Protein AF-A0A9R1XUK2-F1 (afdb_monomer_lite)

Radius of gyration: 15.47 Å; chains: 1; bounding box: 28×23×52 Å

Foldseek 3Di:
DDDPPPPDAEEAEQAQAPPDDCSVVSNCCQCVDDDPRYDYHYLHPADADPDVRHHGDPVSVVVVVVSVVVVVVVSVVVVVD

Sequence (81 aa):
MYKINLSFSVSCVALASESGPYTIVVREAQLEMKLANLKTVDAMGLSLQQPENLHLTTPSQVSLGKILTKSFLQVCHYHNL

InterPro domains:
  IPR005181 Sialate O-acetylesterase domain [PF03629] (10-74)
  IPR036514 SGNH hydrolase superfamily [G3DSA:3.40.50.1110] (4-76)
  IPR052940 Carbohydrate Esterase 6 [PTHR31988] (12-76)

pLDDT: mean 86.23, std 17.01, range [37.91, 98.38]

Structure (mmCIF, N/CA/C/O backbone):
data_AF-A0A9R1XUK2-F1
#
_entry.id   AF-A0A9R1XUK2-F1
#
loop_
_atom_site.group_PDB
_atom_site.id
_atom_site.type_symbol
_atom_site.label_atom_id
_atom_site.label_alt_id
_atom_site.label_comp_id
_atom_site.label_asym_id
_atom_site.label_entity_id
_atom_site.label_seq_id
_atom_site.pdbx_PDB_ins_code
_atom_site.Cartn_x
_atom_site.Cartn_y
_atom_site.Cartn_z
_atom_site.occupancy
_atom_site.B_iso_or_equiv
_atom_site.auth_seq_id
_atom_site.auth_comp_id
_atom_site.auth_asym_id
_atom_site.auth_atom_id
_atom_site.pdbx_PDB_model_num
ATOM 1 N N . MET A 1 1 ? -7.066 -10.961 36.476 1.00 37.91 1 MET A N 1
ATOM 2 C CA . MET A 1 1 ? -6.414 -11.341 35.203 1.00 37.91 1 MET A CA 1
ATOM 3 C C . MET A 1 1 ? -6.946 -10.406 34.123 1.00 37.91 1 MET A C 1
ATOM 5 O O . MET A 1 1 ? -8.070 -10.588 33.676 1.00 37.91 1 MET A O 1
ATOM 9 N N . TYR A 1 2 ? -6.215 -9.342 33.787 1.00 38.75 2 TYR A N 1
ATOM 10 C CA . TYR A 1 2 ? -6.640 -8.402 32.747 1.00 38.75 2 TYR A CA 1
ATOM 11 C C . TYR A 1 2 ? -6.283 -9.001 31.385 1.00 38.75 2 TYR A C 1
ATOM 13 O O . TYR A 1 2 ? -5.111 -9.068 31.024 1.00 38.75 2 TYR A O 1
ATOM 21 N N . LYS A 1 3 ? -7.281 -9.490 30.643 1.00 37.94 3 LYS A N 1
ATOM 22 C CA . LYS A 1 3 ? -7.117 -9.766 29.212 1.00 37.94 3 LYS A CA 1
ATOM 23 C C . LYS A 1 3 ? -7.053 -8.413 28.509 1.00 37.94 3 LYS A C 1
ATOM 25 O O . LYS A 1 3 ? -8.086 -7.796 28.271 1.00 37.94 3 LYS A O 1
ATOM 30 N N . ILE A 1 4 ? -5.847 -7.945 28.204 1.00 45.78 4 ILE A N 1
ATOM 31 C CA . ILE A 1 4 ? -5.666 -6.876 27.222 1.00 45.78 4 ILE A CA 1
ATOM 32 C C . ILE A 1 4 ? -6.051 -7.502 25.881 1.00 45.78 4 ILE A C 1
ATOM 34 O O . ILE A 1 4 ? -5.324 -8.337 25.347 1.00 45.78 4 ILE A O 1
ATOM 38 N N . ASN A 1 5 ? -7.244 -7.186 25.387 1.00 45.75 5 ASN A N 1
ATOM 39 C CA . ASN A 1 5 ? -7.704 -7.634 24.081 1.00 45.75 5 ASN A CA 1
ATOM 40 C C . ASN A 1 5 ? -7.006 -6.749 23.036 1.00 45.75 5 ASN A C 1
ATOM 42 O O . ASN A 1 5 ? -7.532 -5.714 22.638 1.00 45.75 5 ASN A O 1
ATOM 46 N N . LEU A 1 6 ? -5.762 -7.083 22.675 1.00 50.72 6 LEU A N 1
ATOM 47 C CA . LEU A 1 6 ? -5.091 -6.447 21.541 1.00 50.72 6 LEU A CA 1
ATOM 48 C C . LEU A 1 6 ? -5.796 -6.914 20.266 1.00 50.72 6 LEU A C 1
ATOM 50 O O . LEU A 1 6 ? -5.417 -7.912 19.654 1.00 50.72 6 LEU A O 1
ATOM 54 N N . SER A 1 7 ? -6.839 -6.192 19.871 1.00 66.69 7 SER A N 1
ATOM 55 C CA . SER A 1 7 ? -7.445 -6.323 18.551 1.00 66.69 7 SER A CA 1
ATOM 56 C C . SER A 1 7 ? -6.424 -5.852 17.512 1.00 66.69 7 SER A C 1
ATOM 58 O O . SER A 1 7 ? -6.317 -4.664 17.208 1.00 66.69 7 SER A O 1
ATOM 60 N N . PHE A 1 8 ? -5.597 -6.776 17.017 1.00 73.38 8 PHE A N 1
ATOM 61 C CA . PHE A 1 8 ? -4.592 -6.478 16.002 1.00 73.38 8 PHE A CA 1
ATOM 62 C C . PHE A 1 8 ? -5.283 -6.008 14.722 1.00 73.38 8 PHE A C 1
ATOM 64 O O . PHE A 1 8 ? -6.158 -6.697 14.195 1.00 73.38 8 PHE A O 1
ATOM 71 N N . SER A 1 9 ? -4.896 -4.825 14.250 1.00 80.25 9 SER A N 1
ATOM 72 C CA . SER A 1 9 ? -5.453 -4.199 13.054 1.00 80.25 9 SER A CA 1
ATOM 73 C C . SER A 1 9 ? -4.446 -4.261 11.920 1.00 80.25 9 SER A C 1
ATOM 75 O O . SER A 1 9 ? -3.300 -3.843 12.077 1.00 80.25 9 SER A O 1
ATOM 77 N N . VAL A 1 10 ? -4.880 -4.776 10.775 1.00 87.50 10 VAL A N 1
ATOM 78 C CA . VAL A 1 10 ? -4.055 -4.942 9.578 1.00 87.50 10 VAL A CA 1
ATOM 79 C C . VAL A 1 10 ? -4.435 -3.868 8.570 1.00 87.50 10 VAL A C 1
ATOM 81 O O . VAL A 1 10 ? -5.608 -3.707 8.241 1.00 87.50 10 VAL A O 1
ATOM 84 N N . SER A 1 11 ? -3.438 -3.141 8.063 1.00 90.19 11 SER A N 1
ATOM 85 C CA . SER A 1 11 ? -3.601 -2.285 6.885 1.00 90.19 11 SER A CA 1
ATOM 86 C C . SER A 1 11 ? -2.929 -2.944 5.683 1.00 90.19 11 SER A C 1
ATOM 88 O O . SER A 1 11 ? -1.705 -3.036 5.633 1.00 90.19 11 SER A O 1
ATOM 90 N N . CYS A 1 12 ? -3.724 -3.418 4.730 1.00 92.62 12 CYS A N 1
ATOM 91 C CA . CYS A 1 12 ? -3.244 -3.893 3.438 1.00 92.62 12 CYS A CA 1
ATOM 92 C C . CYS A 1 12 ? -3.132 -2.732 2.449 1.00 92.62 12 CYS A C 1
ATOM 94 O O . CYS A 1 12 ? -3.810 -1.715 2.584 1.00 92.62 12 CYS A O 1
ATOM 96 N N . VAL A 1 13 ? -2.288 -2.898 1.434 1.00 96.69 13 VAL A N 1
ATOM 97 C CA . VAL A 1 13 ? -2.137 -1.941 0.335 1.00 96.69 13 VAL A CA 1
ATOM 98 C C . VAL A 1 13 ? -2.467 -2.655 -0.968 1.00 96.69 13 VAL A C 1
ATOM 100 O O . VAL A 1 13 ?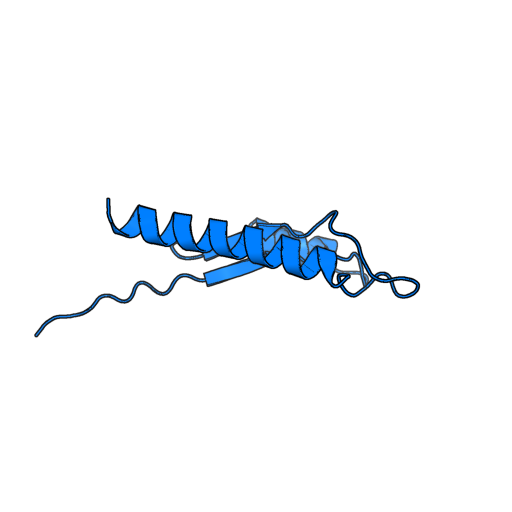 -1.851 -3.677 -1.273 1.00 96.69 13 VAL A O 1
ATOM 103 N N . ALA A 1 14 ? -3.431 -2.128 -1.722 1.00 97.44 14 ALA A N 1
ATOM 104 C CA . ALA A 1 14 ? -3.697 -2.598 -3.073 1.00 97.44 14 ALA A CA 1
ATOM 105 C C . ALA A 1 14 ? -2.559 -2.155 -4.004 1.00 97.44 14 ALA A C 1
ATOM 107 O O . ALA A 1 14 ? -2.112 -1.008 -3.926 1.00 97.44 14 ALA A O 1
ATOM 108 N N . LEU A 1 15 ? -2.070 -3.060 -4.858 1.00 97.12 15 LEU A N 1
ATOM 109 C CA . LEU A 1 15 ? -0.872 -2.832 -5.682 1.00 97.12 15 LEU A CA 1
ATOM 110 C C . LEU A 1 15 ? -0.956 -1.531 -6.494 1.00 97.12 15 LEU A C 1
ATOM 112 O O . LEU A 1 15 ? -1.933 -1.312 -7.198 1.00 97.12 15 LEU A O 1
ATOM 116 N N . ALA A 1 16 ? 0.073 -0.686 -6.430 1.00 96.38 16 ALA A N 1
ATOM 117 C CA . ALA A 1 16 ? 0.077 0.620 -7.101 1.00 96.38 16 ALA A CA 1
ATOM 118 C C . ALA A 1 16 ? 0.443 0.566 -8.593 1.00 96.38 16 ALA A C 1
ATOM 120 O O . ALA A 1 16 ? 0.207 1.530 -9.316 1.00 96.38 16 ALA A O 1
ATOM 121 N N . SER A 1 17 ? 1.067 -0.527 -9.031 1.00 94.69 17 SER A N 1
ATOM 122 C CA . SER A 1 17 ? 1.572 -0.717 -10.388 1.00 94.69 17 SER A CA 1
ATOM 123 C C . SER A 1 17 ? 0.884 -1.891 -11.067 1.00 94.69 17 SER A C 1
ATOM 125 O O . SER A 1 17 ? 0.540 -2.881 -10.426 1.00 94.69 17 SER A O 1
ATOM 127 N N . GLU A 1 18 ? 0.718 -1.788 -12.382 1.00 88.12 18 GLU A N 1
ATOM 128 C CA . GLU A 1 18 ? 0.124 -2.819 -13.238 1.00 88.12 18 GLU A CA 1
ATOM 129 C C . GLU A 1 18 ? 1.211 -3.702 -13.854 1.00 88.12 18 GLU A C 1
ATOM 131 O O . GLU A 1 18 ? 1.368 -3.793 -15.069 1.00 88.12 18 GLU A O 1
ATOM 136 N N . SER A 1 19 ? 2.025 -4.318 -12.995 1.00 88.06 19 SER A N 1
ATOM 137 C CA . SER A 1 19 ? 3.096 -5.204 -13.444 1.00 88.06 19 SER A CA 1
ATOM 138 C C . SER A 1 19 ? 2.669 -6.667 -13.395 1.00 88.06 19 SER A C 1
ATOM 140 O O . SER A 1 19 ? 2.489 -7.249 -12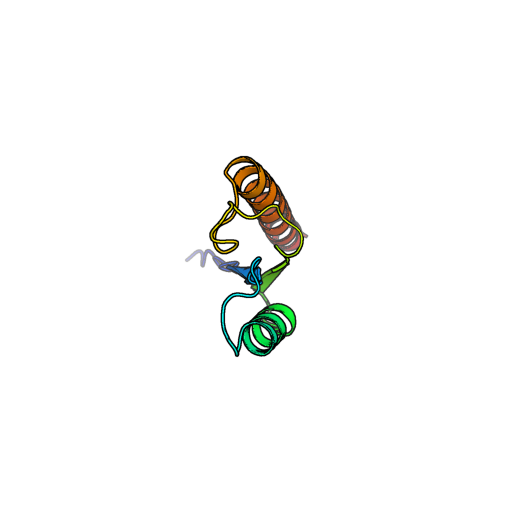.321 1.00 88.06 19 SER A O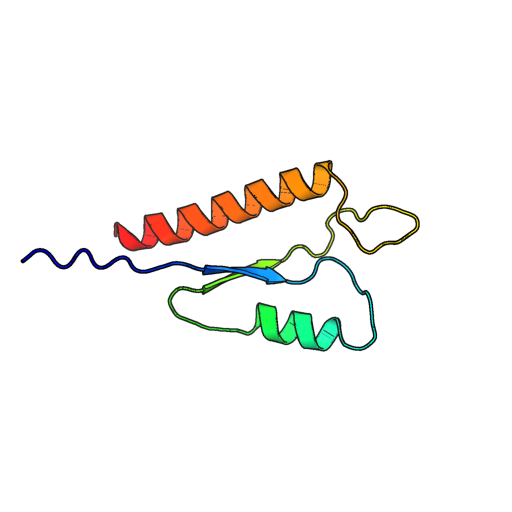 1
ATOM 142 N N . GLY A 1 20 ? 2.553 -7.265 -14.580 1.00 88.38 20 GLY A N 1
ATOM 143 C CA . GLY A 1 20 ? 2.271 -8.683 -14.770 1.00 88.38 20 GLY A CA 1
ATOM 144 C C . GLY A 1 20 ? 0.812 -8.996 -15.126 1.00 88.38 20 GLY A C 1
ATOM 145 O O . GLY A 1 20 ? -0.076 -8.156 -15.014 1.00 88.38 20 GLY A O 1
ATOM 146 N N . PRO A 1 21 ? 0.540 -10.235 -15.568 1.00 93.06 21 PRO A N 1
ATOM 147 C CA . PRO A 1 21 ? -0.751 -10.601 -16.156 1.00 93.06 21 PRO A CA 1
ATOM 148 C C . PRO A 1 21 ? -1.907 -10.684 -15.148 1.00 93.06 21 PRO A C 1
ATOM 150 O O . PRO A 1 21 ? -3.064 -10.706 -15.552 1.00 93.06 21 PRO A O 1
ATOM 153 N N . TYR A 1 22 ? -1.616 -10.737 -13.845 1.00 95.44 22 TYR A N 1
ATOM 154 C CA . TYR A 1 22 ? -2.617 -10.979 -12.799 1.00 95.44 22 TYR A CA 1
ATOM 155 C C . TYR A 1 22 ? -2.848 -9.783 -11.873 1.00 95.44 22 TYR A C 1
ATOM 157 O O . TYR A 1 22 ? -3.537 -9.927 -10.865 1.00 95.44 22 TYR A O 1
ATOM 165 N N . THR A 1 23 ? -2.296 -8.602 -12.176 1.00 94.75 23 THR A N 1
ATOM 166 C CA . THR A 1 23 ? -2.407 -7.446 -11.272 1.00 94.75 23 THR A CA 1
ATOM 167 C C . THR A 1 23 ? -3.860 -7.054 -11.010 1.00 94.75 23 THR A C 1
ATOM 169 O O . THR A 1 23 ? -4.195 -6.729 -9.876 1.00 94.75 23 THR A O 1
ATOM 172 N N . ILE A 1 24 ? -4.732 -7.145 -12.019 1.00 94.56 24 ILE A N 1
ATOM 173 C CA . ILE A 1 24 ? -6.167 -6.855 -11.876 1.00 94.56 24 ILE A CA 1
ATOM 174 C C . ILE A 1 24 ? -6.796 -7.789 -10.835 1.00 94.56 24 ILE A C 1
ATOM 176 O O . ILE A 1 24 ? -7.329 -7.314 -9.838 1.00 94.56 24 ILE A O 1
ATOM 180 N N . VAL A 1 25 ? -6.623 -9.105 -10.999 1.00 96.69 25 VAL A N 1
ATOM 181 C CA . VAL A 1 25 ? -7.175 -10.126 -10.088 1.00 96.69 25 VAL A CA 1
ATOM 182 C C . VAL A 1 25 ? -6.628 -9.966 -8.666 1.00 96.69 25 VAL A C 1
ATOM 184 O O . VAL A 1 25 ? -7.366 -10.076 -7.689 1.00 96.69 25 VAL A O 1
ATOM 187 N N . VAL A 1 26 ? -5.330 -9.675 -8.527 1.00 96.25 26 VAL A N 1
ATOM 188 C CA . VAL A 1 26 ? -4.713 -9.440 -7.213 1.00 96.25 26 VAL A CA 1
ATOM 189 C C . VAL A 1 26 ? -5.282 -8.181 -6.558 1.00 96.25 26 VAL A C 1
ATOM 191 O O . VAL A 1 26 ? -5.593 -8.207 -5.368 1.00 96.25 26 VAL A O 1
ATOM 194 N N . ARG A 1 27 ? -5.447 -7.089 -7.314 1.00 97.06 27 ARG A N 1
ATOM 195 C CA . ARG A 1 27 ? -6.028 -5.841 -6.799 1.00 97.06 27 ARG A CA 1
ATOM 196 C C . ARG A 1 27 ? -7.483 -6.023 -6.385 1.00 97.06 27 ARG A C 1
ATOM 198 O O . ARG A 1 27 ? -7.840 -5.577 -5.298 1.00 97.06 27 ARG A O 1
ATOM 205 N N . GLU A 1 28 ? -8.295 -6.690 -7.200 1.00 96.81 28 GLU A N 1
ATOM 206 C CA . GLU A 1 28 ? -9.685 -7.023 -6.865 1.00 96.81 28 GLU A CA 1
ATOM 207 C C . GLU A 1 28 ? -9.748 -7.796 -5.546 1.00 96.81 28 GLU A C 1
ATOM 209 O O . GLU A 1 28 ? -10.408 -7.355 -4.606 1.00 96.81 28 GLU A O 1
ATOM 214 N N . ALA A 1 29 ? -8.951 -8.859 -5.403 1.00 96.56 29 ALA A N 1
ATOM 215 C CA . ALA A 1 29 ? -8.891 -9.630 -4.165 1.00 96.56 29 ALA A CA 1
ATOM 216 C C . ALA A 1 29 ? -8.481 -8.778 -2.947 1.00 96.56 29 ALA A C 1
ATOM 218 O O . ALA A 1 29 ? -9.044 -8.932 -1.866 1.00 96.56 29 ALA A O 1
ATOM 219 N N . GLN A 1 30 ? -7.523 -7.857 -3.102 1.00 97.12 30 GLN A N 1
ATOM 220 C CA . GLN A 1 30 ? -7.090 -6.958 -2.024 1.00 97.12 30 GLN A CA 1
ATOM 221 C C . GLN A 1 30 ? -8.185 -5.964 -1.606 1.00 97.12 30 GLN A C 1
ATOM 223 O O . GLN A 1 30 ? -8.335 -5.683 -0.413 1.00 97.12 30 GLN A O 1
ATOM 228 N N . LEU A 1 31 ? -8.924 -5.415 -2.572 1.00 96.12 31 LEU A N 1
ATOM 229 C CA . LEU A 1 31 ? -9.955 -4.396 -2.351 1.00 96.12 31 LEU A CA 1
ATOM 230 C C . LEU A 1 31 ? -11.273 -4.992 -1.844 1.00 96.12 31 LEU A C 1
ATOM 232 O O . LEU A 1 31 ? -11.957 -4.371 -1.031 1.00 96.12 31 LEU A O 1
ATOM 236 N N . GLU A 1 32 ? -11.622 -6.197 -2.286 1.00 96.38 32 GLU A N 1
ATOM 237 C CA . GLU A 1 32 ? -12.865 -6.874 -1.909 1.00 96.38 32 GLU A CA 1
ATOM 238 C C . GLU A 1 32 ? -12.758 -7.668 -0.600 1.00 96.38 32 GLU A C 1
ATOM 240 O O . GLU A 1 32 ? -13.778 -8.106 -0.060 1.00 96.38 32 GLU A O 1
ATOM 245 N N . MET A 1 33 ? -11.551 -7.840 -0.050 1.00 92.56 33 MET A N 1
ATOM 246 C CA . MET A 1 33 ? -11.338 -8.585 1.189 1.00 92.56 33 MET A CA 1
ATOM 247 C C . MET A 1 33 ? -11.991 -7.883 2.390 1.00 92.56 33 MET A C 1
ATOM 249 O O . MET A 1 33 ? -11.542 -6.837 2.858 1.00 92.56 33 MET A O 1
ATOM 253 N N . LYS A 1 34 ? -13.046 -8.499 2.935 1.00 88.75 34 LYS A N 1
ATOM 254 C CA . LYS A 1 34 ? -13.800 -7.994 4.094 1.00 88.75 34 LYS A CA 1
ATOM 255 C C . LYS A 1 34 ? -13.494 -8.822 5.340 1.00 88.75 34 LYS A C 1
ATOM 257 O O . LYS A 1 34 ? -14.085 -9.877 5.548 1.00 88.75 34 LYS A O 1
ATOM 262 N N . LEU A 1 35 ? -12.599 -8.321 6.191 1.00 87.62 35 LEU A N 1
ATOM 263 C CA . LEU A 1 35 ? -12.308 -8.882 7.516 1.00 87.62 35 LEU A CA 1
ATOM 264 C C . LEU A 1 35 ? -12.461 -7.791 8.582 1.00 87.62 35 LEU A C 1
ATOM 266 O O . LEU A 1 35 ? -12.135 -6.633 8.332 1.00 87.62 35 LEU A O 1
ATOM 270 N N . ALA A 1 36 ? -12.935 -8.157 9.776 1.00 81.62 36 ALA A N 1
ATOM 271 C CA . ALA A 1 36 ? -13.330 -7.201 10.820 1.00 81.62 36 ALA A CA 1
ATOM 272 C C . ALA A 1 36 ? -12.226 -6.200 11.218 1.00 81.62 36 ALA A C 1
ATOM 274 O O . ALA A 1 36 ? -12.517 -5.033 11.459 1.00 81.62 36 ALA A O 1
ATOM 275 N N . ASN A 1 37 ? -10.962 -6.633 11.216 1.00 83.56 37 ASN A N 1
ATOM 276 C CA . ASN A 1 37 ? -9.813 -5.804 11.600 1.00 83.56 37 ASN A CA 1
ATOM 277 C C . ASN A 1 37 ? -8.885 -5.488 10.417 1.00 83.56 37 ASN A C 1
ATOM 279 O O . ASN A 1 37 ? -7.709 -5.182 10.615 1.00 83.56 37 ASN A O 1
ATOM 283 N N . LEU A 1 38 ? -9.388 -5.602 9.186 1.00 86.94 38 LEU A N 1
ATOM 284 C CA . LEU A 1 38 ? -8.637 -5.295 7.978 1.00 86.94 38 LEU A CA 1
ATOM 285 C C . LEU A 1 38 ? -9.132 -3.989 7.361 1.00 86.94 38 LEU A C 1
ATOM 287 O O . LEU A 1 38 ? -10.328 -3.794 7.139 1.00 86.94 38 LEU A O 1
ATOM 291 N N . LYS A 1 39 ? -8.187 -3.123 7.010 1.00 91.06 39 LYS A N 1
ATOM 292 C CA . LYS A 1 39 ? -8.409 -2.001 6.101 1.00 91.06 39 LYS A CA 1
ATOM 293 C C . LYS A 1 39 ? -7.479 -2.132 4.908 1.00 91.06 39 LYS A C 1
ATOM 295 O O . LYS A 1 39 ? -6.295 -2.388 5.088 1.00 91.06 39 LYS A O 1
ATOM 300 N N . THR A 1 40 ? -7.999 -1.919 3.707 1.00 94.94 40 THR A N 1
ATOM 301 C CA . THR A 1 40 ? -7.180 -1.850 2.494 1.00 94.94 40 THR A CA 1
ATOM 302 C C . THR A 1 40 ? -7.069 -0.397 2.048 1.00 94.94 40 THR A C 1
ATOM 304 O O . THR A 1 40 ? -8.073 0.299 1.914 1.00 94.94 40 THR A O 1
ATOM 307 N N . VAL A 1 41 ? -5.840 0.061 1.833 1.00 95.75 41 VAL A N 1
ATOM 308 C CA . VAL A 1 41 ? -5.504 1.350 1.228 1.00 95.75 41 VAL A CA 1
ATOM 309 C C . VAL A 1 41 ? -5.257 1.137 -0.260 1.00 95.75 41 VAL A C 1
ATOM 311 O O . VAL A 1 41 ? -4.454 0.281 -0.626 1.00 95.75 41 VAL A O 1
ATOM 314 N N . ASP A 1 42 ? -5.900 1.925 -1.120 1.00 96.31 42 ASP A N 1
ATOM 315 C CA . ASP A 1 42 ? -5.586 1.915 -2.549 1.00 96.31 42 ASP A CA 1
ATOM 316 C C . ASP A 1 42 ? -4.422 2.867 -2.852 1.00 96.31 42 ASP A C 1
ATOM 318 O O . ASP A 1 42 ? -4.492 4.062 -2.559 1.00 96.31 42 ASP A O 1
ATOM 322 N N . ALA A 1 43 ? -3.340 2.323 -3.410 1.00 97.12 43 ALA A N 1
ATOM 323 C CA . ALA A 1 43 ? -2.155 3.077 -3.811 1.00 97.12 43 ALA A CA 1
ATOM 324 C C . ALA A 1 43 ? -2.124 3.397 -5.318 1.00 97.12 43 ALA A C 1
ATOM 326 O O . ALA A 1 43 ? -1.158 4.000 -5.791 1.00 97.12 43 ALA A O 1
ATOM 327 N N . MET A 1 44 ? -3.153 3.001 -6.075 1.00 95.31 44 MET A N 1
ATOM 328 C CA . MET A 1 44 ? -3.271 3.312 -7.501 1.00 95.31 44 MET A CA 1
ATOM 329 C C . MET A 1 44 ? -3.239 4.824 -7.756 1.00 95.31 44 MET A C 1
ATOM 331 O O . MET A 1 44 ? -3.799 5.616 -6.998 1.00 95.31 44 MET A O 1
ATOM 335 N N . GLY A 1 45 ? -2.574 5.226 -8.840 1.00 94.81 45 GLY A N 1
ATOM 336 C CA . GLY A 1 45 ? -2.413 6.630 -9.229 1.00 94.81 45 GLY A CA 1
ATOM 337 C C . GLY A 1 45 ? -1.261 7.363 -8.532 1.00 94.81 45 GLY A C 1
ATOM 338 O O . GLY A 1 45 ? -0.942 8.490 -8.913 1.00 94.81 45 GLY A O 1
ATOM 339 N N . LEU A 1 46 ? -0.594 6.743 -7.551 1.00 97.56 46 LEU A N 1
ATOM 340 C CA . LEU A 1 46 ? 0.666 7.265 -7.027 1.00 97.56 46 LEU A CA 1
ATOM 341 C C . LEU A 1 46 ? 1.790 7.131 -8.066 1.00 97.56 46 LEU A C 1
ATOM 343 O O . LEU A 1 46 ? 1.839 6.180 -8.842 1.00 97.56 46 LEU A O 1
ATOM 347 N N . SER A 1 47 ? 2.717 8.090 -8.075 1.00 97.81 47 SER A N 1
ATOM 348 C CA . SER A 1 47 ? 3.776 8.153 -9.082 1.00 97.81 47 SER A CA 1
ATOM 349 C C . SER A 1 47 ? 4.782 7.014 -8.932 1.00 97.81 47 SER A C 1
ATOM 351 O O . SER A 1 47 ? 5.432 6.859 -7.887 1.00 97.81 47 SER A O 1
ATOM 353 N N . LEU A 1 48 ? 4.959 6.277 -10.023 1.00 97.62 48 LEU A N 1
ATOM 354 C CA . LEU A 1 48 ? 5.924 5.195 -10.157 1.00 97.62 48 LEU A CA 1
ATOM 355 C C . LEU A 1 48 ? 7.247 5.717 -10.714 1.00 97.62 48 LEU A C 1
ATOM 357 O O . LEU A 1 48 ? 7.299 6.721 -11.427 1.00 97.62 48 LEU A O 1
ATOM 361 N N . GLN A 1 49 ? 8.326 5.048 -10.338 1.00 97.12 49 GLN A N 1
ATOM 362 C CA . GLN A 1 49 ? 9.656 5.345 -10.819 1.00 97.12 49 GLN A CA 1
ATOM 363 C C . GLN A 1 49 ? 9.811 4.846 -12.257 1.00 97.12 49 GLN A C 1
ATOM 365 O O . GLN A 1 49 ? 9.343 3.764 -12.615 1.00 97.12 49 GLN A O 1
ATOM 370 N N . GLN A 1 50 ? 10.416 5.693 -13.085 1.00 94.31 50 GLN A N 1
ATOM 371 C CA . GLN A 1 50 ? 10.704 5.406 -14.482 1.00 94.31 50 GLN A CA 1
ATOM 372 C C . GLN A 1 50 ? 12.175 5.013 -14.654 1.00 94.31 50 GLN A C 1
ATOM 374 O O . GLN A 1 50 ? 13.031 5.569 -13.957 1.00 94.31 50 GLN A O 1
ATOM 379 N N . PRO A 1 51 ? 12.485 4.153 -15.643 1.00 93.06 51 PRO A N 1
ATOM 380 C CA . PRO A 1 51 ? 11.581 3.630 -16.679 1.00 93.06 51 PRO A CA 1
ATOM 381 C C . PRO A 1 51 ? 10.808 2.356 -16.296 1.00 93.06 51 PRO A C 1
ATOM 383 O O . PRO A 1 51 ? 9.988 1.892 -17.082 1.00 93.06 51 PRO A O 1
ATOM 386 N N . GLU A 1 52 ? 11.055 1.768 -15.129 1.00 91.38 52 GLU A N 1
ATOM 387 C CA . GLU A 1 52 ? 10.531 0.450 -14.762 1.00 91.38 52 GLU A CA 1
ATOM 388 C C . GLU A 1 52 ? 9.020 0.419 -14.500 1.00 91.38 52 GLU A C 1
ATOM 390 O O . GLU A 1 52 ? 8.410 -0.639 -14.627 1.00 91.38 52 GLU A O 1
ATOM 395 N N . ASN A 1 53 ? 8.417 1.554 -14.122 1.00 92.81 53 ASN A N 1
ATOM 396 C CA . ASN A 1 53 ? 6.997 1.690 -13.778 1.00 92.81 53 ASN A CA 1
ATOM 397 C C . ASN A 1 53 ? 6.499 0.608 -12.799 1.00 92.81 53 ASN A C 1
ATOM 399 O O . ASN A 1 53 ? 5.362 0.146 -12.878 1.00 92.81 53 ASN A O 1
ATOM 403 N N . LEU A 1 54 ? 7.362 0.192 -11.868 1.00 95.12 54 LEU A N 1
ATOM 404 C CA . LEU A 1 54 ? 7.089 -0.890 -10.921 1.00 95.12 54 LEU A CA 1
ATOM 405 C C . LEU A 1 54 ? 7.061 -0.391 -9.476 1.00 95.12 54 LEU A C 1
ATOM 407 O O . LEU A 1 54 ? 6.124 -0.694 -8.734 1.00 95.12 54 LEU A O 1
ATOM 411 N N . HIS A 1 55 ? 8.081 0.371 -9.082 1.00 96.00 55 HIS A N 1
ATOM 412 C CA . HIS A 1 55 ? 8.258 0.864 -7.720 1.00 96.00 55 HIS A CA 1
ATOM 413 C C . HIS A 1 55 ? 7.691 2.274 -7.561 1.00 96.00 55 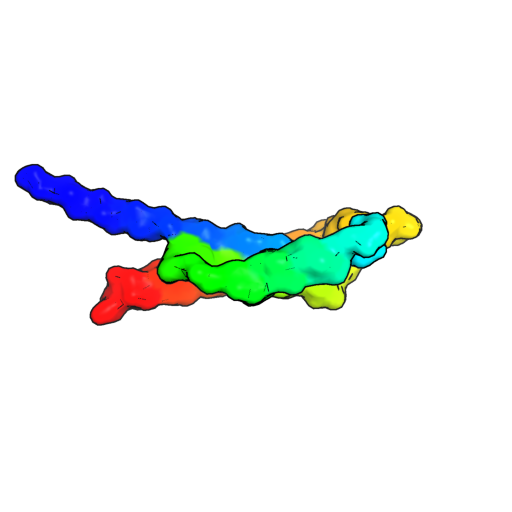HIS A C 1
ATOM 415 O O . HIS A 1 55 ? 7.761 3.087 -8.475 1.00 96.00 55 HIS A O 1
ATOM 421 N N . LEU A 1 56 ? 7.149 2.591 -6.383 1.00 98.06 56 LEU A N 1
ATOM 422 C CA . LEU A 1 56 ? 6.750 3.959 -6.052 1.00 98.06 56 LEU A CA 1
ATOM 423 C C . LEU A 1 56 ? 7.983 4.854 -5.907 1.00 98.06 56 LEU A C 1
ATOM 425 O O . LEU A 1 56 ? 8.964 4.475 -5.269 1.00 98.06 56 LEU A O 1
ATOM 429 N N . THR A 1 57 ? 7.880 6.081 -6.407 1.00 98.12 57 THR A N 1
ATOM 430 C CA . THR A 1 57 ? 8.863 7.141 -6.137 1.00 98.12 57 THR A CA 1
ATOM 431 C C . THR A 1 57 ? 8.916 7.493 -4.643 1.00 98.12 57 THR A C 1
ATOM 433 O O . THR A 1 57 ? 7.921 7.350 -3.927 1.00 98.12 57 THR A O 1
ATOM 436 N N . THR A 1 58 ? 10.037 8.040 -4.157 1.00 98.19 58 THR A N 1
ATOM 437 C CA . THR A 1 58 ? 10.168 8.486 -2.753 1.00 98.19 58 THR A CA 1
ATOM 438 C C . THR A 1 58 ? 9.049 9.442 -2.309 1.00 98.19 58 THR A C 1
ATOM 440 O O . THR A 1 58 ? 8.463 9.204 -1.250 1.00 98.19 58 THR A O 1
ATOM 443 N N . PRO A 1 59 ? 8.656 1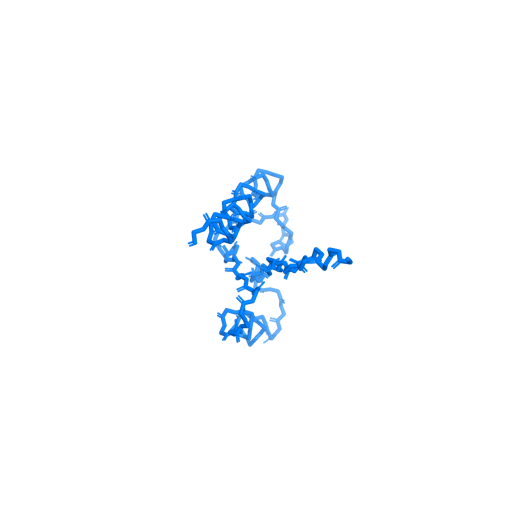0.474 -3.086 1.00 98.38 59 PRO A N 1
ATOM 444 C CA . PRO A 1 59 ? 7.517 11.318 -2.716 1.00 98.38 59 PRO A CA 1
ATOM 445 C C . PRO A 1 59 ? 6.200 10.536 -2.607 1.00 98.38 59 PRO A C 1
ATOM 447 O O . PRO A 1 59 ? 5.396 10.798 -1.713 1.00 98.38 59 PRO A O 1
ATOM 450 N N . SER A 1 60 ? 5.992 9.539 -3.468 1.00 98.25 60 SER A N 1
ATOM 451 C CA . SER A 1 60 ? 4.798 8.691 -3.427 1.00 98.25 60 SER A CA 1
ATOM 452 C C . SER A 1 60 ? 4.780 7.750 -2.227 1.00 98.25 60 SER A C 1
ATOM 454 O O . SER A 1 60 ? 3.721 7.548 -1.640 1.00 98.25 60 SER A O 1
ATOM 456 N N . GLN A 1 61 ? 5.938 7.251 -1.792 1.00 98.19 61 GLN A N 1
ATOM 457 C CA . GLN A 1 61 ? 6.063 6.505 -0.535 1.00 98.19 61 GLN A CA 1
ATOM 458 C C . GLN A 1 61 ? 5.710 7.376 0.681 1.00 98.19 61 GLN A C 1
ATOM 460 O O . GLN A 1 61 ? 5.006 6.923 1.583 1.00 98.19 61 GLN A O 1
ATOM 465 N N . VAL A 1 62 ? 6.116 8.654 0.692 1.00 98.38 62 VAL A N 1
ATOM 466 C CA . VAL A 1 62 ? 5.715 9.605 1.749 1.00 98.38 62 VAL A CA 1
ATOM 467 C C . VAL A 1 62 ? 4.198 9.812 1.751 1.00 98.38 62 VAL A C 1
ATOM 469 O O . VAL A 1 62 ? 3.569 9.816 2.813 1.00 98.38 62 VAL A O 1
ATOM 472 N N . SER A 1 63 ? 3.591 9.966 0.573 1.00 98.19 63 SER A N 1
ATOM 473 C CA . SER A 1 63 ? 2.136 10.072 0.427 1.00 98.19 63 SER A CA 1
ATOM 474 C C . SER A 1 63 ? 1.417 8.812 0.914 1.00 98.19 63 SER A C 1
ATOM 476 O O . SER A 1 63 ? 0.479 8.923 1.704 1.00 98.19 63 SER A O 1
ATOM 478 N N . LEU A 1 64 ? 1.891 7.625 0.528 1.00 97.94 64 LEU A N 1
ATOM 479 C CA . LEU A 1 64 ? 1.342 6.347 0.981 1.00 97.94 64 LEU A CA 1
ATOM 480 C C . LEU A 1 64 ? 1.431 6.199 2.504 1.00 97.94 64 LEU A C 1
ATOM 482 O O . LEU A 1 64 ? 0.443 5.835 3.139 1.00 97.94 64 LEU A O 1
ATOM 486 N N . GLY A 1 65 ? 2.566 6.565 3.106 1.00 97.25 65 GLY A N 1
ATOM 487 C CA . GLY A 1 65 ? 2.739 6.576 4.559 1.00 97.25 65 GLY A CA 1
ATOM 488 C C . GLY A 1 65 ? 1.682 7.427 5.267 1.00 97.25 65 GLY A C 1
ATOM 489 O O . GLY A 1 65 ? 1.080 6.982 6.239 1.00 97.25 65 GLY A O 1
ATOM 490 N N . LYS A 1 66 ? 1.357 8.614 4.735 1.00 96.94 66 LYS A N 1
ATOM 491 C CA . LYS A 1 66 ? 0.285 9.465 5.286 1.00 96.94 66 LYS A CA 1
ATOM 492 C C . LYS A 1 66 ? -1.096 8.810 5.182 1.00 96.94 66 LYS A C 1
ATOM 494 O O . LYS A 1 66 ? -1.912 8.988 6.087 1.00 96.94 66 LYS A O 1
ATOM 499 N N . ILE A 1 67 ? -1.379 8.078 4.102 1.00 95.81 67 ILE A N 1
ATOM 500 C CA . ILE A 1 67 ? -2.652 7.357 3.939 1.00 95.81 67 ILE A CA 1
ATOM 501 C C . ILE A 1 67 ? -2.733 6.191 4.934 1.00 95.81 67 ILE A C 1
ATOM 503 O O . ILE A 1 67 ? -3.753 6.035 5.606 1.00 95.81 67 ILE A O 1
ATOM 507 N N . LEU A 1 68 ? -1.644 5.437 5.106 1.00 95.31 68 LEU A N 1
ATOM 508 C CA . LEU A 1 68 ? -1.545 4.368 6.102 1.00 95.31 68 LEU A CA 1
ATOM 509 C C . LEU A 1 68 ? -1.737 4.895 7.530 1.00 95.31 68 LEU A C 1
ATOM 511 O O . LEU A 1 68 ? -2.516 4.317 8.285 1.00 95.31 68 LEU A O 1
ATOM 515 N N . THR A 1 69 ? -1.125 6.029 7.886 1.00 93.19 69 THR A N 1
ATOM 516 C CA . THR A 1 69 ? -1.341 6.671 9.193 1.00 93.19 69 THR A CA 1
ATOM 517 C C . THR A 1 69 ? -2.810 7.033 9.408 1.00 93.19 69 THR A C 1
ATOM 519 O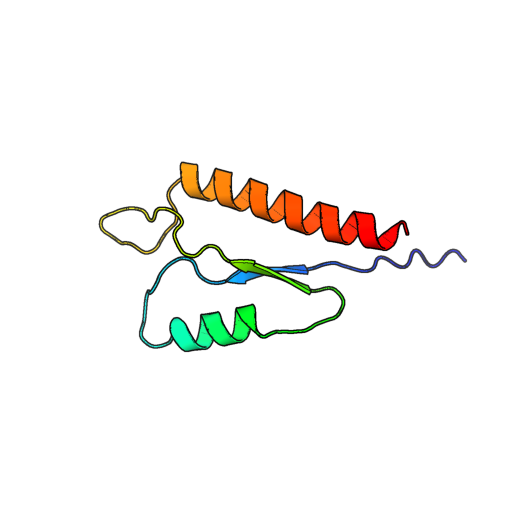 O . THR A 1 69 ? -3.352 6.779 10.481 1.00 93.19 69 THR A O 1
ATOM 522 N N . LYS A 1 70 ? -3.488 7.589 8.393 1.00 90.69 70 LYS A N 1
ATOM 523 C CA . LYS A 1 70 ? -4.926 7.896 8.482 1.00 90.69 70 LYS A CA 1
ATOM 524 C C . LYS A 1 70 ? -5.765 6.632 8.687 1.00 90.69 70 LYS A C 1
ATOM 526 O O . LYS A 1 70 ? -6.633 6.635 9.555 1.00 90.69 70 LYS A O 1
ATOM 531 N N . SER A 1 71 ? -5.484 5.566 7.934 1.00 88.88 71 SER A N 1
ATOM 532 C CA . SER A 1 71 ? -6.152 4.262 8.074 1.00 88.88 71 SER A CA 1
ATOM 533 C C . SER A 1 71 ? -5.985 3.702 9.490 1.00 88.88 71 SER A C 1
ATOM 535 O O . SER A 1 71 ? -6.965 3.346 10.141 1.00 88.88 71 SER A O 1
ATOM 537 N N . PHE A 1 72 ? -4.757 3.709 10.013 1.00 86.25 72 PHE A N 1
ATOM 538 C CA . PHE A 1 72 ? -4.459 3.245 11.366 1.00 86.25 72 PHE A CA 1
ATOM 539 C C . PHE A 1 72 ? -5.231 4.034 12.435 1.00 86.25 72 PHE A C 1
ATOM 541 O O . PHE A 1 72 ? -5.903 3.440 13.277 1.00 86.25 72 PHE A O 1
ATOM 548 N N . LEU A 1 73 ? -5.206 5.370 12.368 1.00 87.06 73 LEU A N 1
ATOM 549 C CA . LEU A 1 73 ? -5.912 6.223 13.328 1.00 87.06 73 LEU A CA 1
ATOM 550 C C . LEU A 1 73 ? -7.432 6.018 13.294 1.00 87.06 73 LEU A C 1
ATOM 552 O O . LEU A 1 73 ? -8.060 6.031 14.349 1.00 87.06 73 LEU A O 1
ATOM 556 N N . GLN A 1 74 ? -8.027 5.791 12.119 1.00 81.81 74 GLN A N 1
ATOM 557 C CA . GLN A 1 74 ? -9.457 5.481 12.003 1.00 81.81 74 GLN A CA 1
ATOM 558 C C . GLN A 1 74 ? -9.823 4.187 12.730 1.00 81.81 74 GLN A C 1
ATOM 560 O O . GLN A 1 74 ? -10.851 4.136 13.404 1.00 81.81 74 GLN A O 1
ATOM 565 N N . VAL A 1 75 ? -8.981 3.157 12.625 1.00 74.50 75 VAL A N 1
ATOM 566 C CA . VAL A 1 75 ? -9.218 1.888 13.319 1.00 74.50 75 VAL A CA 1
ATOM 567 C C . VAL A 1 75 ? -9.039 2.045 14.831 1.00 74.50 75 VAL A C 1
ATOM 569 O O . VAL A 1 75 ? -9.883 1.581 15.595 1.00 74.50 75 VAL A O 1
ATOM 572 N N . CYS A 1 76 ? -8.007 2.766 15.280 1.00 67.19 76 CYS A N 1
ATOM 573 C CA . CYS A 1 76 ? -7.802 3.043 16.704 1.00 67.19 76 CYS A CA 1
ATOM 574 C C . CYS A 1 76 ? -8.918 3.906 17.314 1.00 67.19 76 CYS A C 1
ATOM 576 O O . CYS A 1 76 ? -9.305 3.678 18.458 1.00 67.19 76 CYS A O 1
ATOM 578 N N . HIS A 1 77 ? -9.455 4.883 16.578 1.00 59.25 77 HIS A N 1
ATOM 579 C CA . HIS A 1 77 ? -10.550 5.724 17.066 1.00 59.25 77 HIS A CA 1
ATOM 580 C C . HIS A 1 77 ? -11.868 4.942 17.183 1.00 59.25 77 HIS A C 1
ATOM 582 O O . HIS A 1 77 ? -12.622 5.164 18.124 1.00 59.25 77 HIS A O 1
ATOM 588 N N . TYR A 1 78 ? -12.127 3.990 16.278 1.00 53.84 78 TYR A N 1
ATOM 589 C CA . TYR A 1 78 ? -13.283 3.087 16.366 1.00 53.84 78 TYR A CA 1
ATOM 590 C C . TYR A 1 78 ? -13.226 2.138 17.572 1.00 53.84 78 TYR A C 1
ATOM 592 O O . TYR A 1 78 ? -14.258 1.628 17.980 1.00 53.84 78 TYR A O 1
ATOM 600 N N . HIS A 1 79 ? -12.039 1.884 18.131 1.00 53.81 79 HIS A N 1
ATOM 601 C CA . HIS A 1 79 ? -11.864 1.023 19.307 1.00 53.81 79 HIS A CA 1
ATOM 602 C C . HIS A 1 79 ? -12.025 1.765 20.647 1.00 53.81 79 HIS A C 1
ATOM 604 O O . HIS A 1 79 ? -11.964 1.133 21.698 1.00 53.81 79 HIS A O 1
ATOM 610 N N . ASN A 1 80 ? -12.179 3.095 20.618 1.00 48.88 80 ASN A N 1
ATOM 611 C CA . ASN A 1 80 ? -12.359 3.952 21.798 1.00 48.88 80 ASN A CA 1
ATOM 612 C C . ASN A 1 80 ? -13.768 4.586 21.873 1.00 48.88 80 ASN A C 1
ATOM 614 O O . ASN A 1 80 ? -13.989 5.475 22.695 1.00 48.88 80 ASN A O 1
ATOM 618 N N . LEU A 1 81 ? -14.695 4.148 21.012 1.00 45.75 81 LEU A N 1
ATOM 619 C CA . LEU A 1 81 ? -16.130 4.461 21.024 1.00 45.75 81 LEU A CA 1
ATOM 620 C C . LEU A 1 81 ? -16.912 3.166 21.260 1.00 45.75 81 LEU A C 1
ATOM 622 O O . LEU A 1 81 ? -17.958 3.241 21.937 1.00 45.75 81 LEU A O 1
#

Organism: Lactuca sativa (NCBI:txid4236)

Secondary structure (DSSP, 8-state):
---------EEEEE-SS--STTHHHHHHHHHH---TTEEEEE-TTSPBPTTTT-SBPHHHHHHHHHHHHHHHHHHHHHT--